Protein AF-A0A7Y2TRR8-F1 (afdb_monomer_lite)

Secondary structure (DSSP, 8-state):
---HHHHHHHHHHHHHHHHHHHHTSTTS-HHHHHHHHHHHHHHHHHHTHHHHTSTTTHHHHHHIIIIIS-TTSHHHHHHHHHHHHHHHHHHS-HHHHHHHHHHHHHHHHHHHHHHHHHHHHHHHT--S--HHHHHHHHHHH-

Structure (mmCIF, N/CA/C/O backbone):
data_AF-A0A7Y2TRR8-F1
#
_entry.id   AF-A0A7Y2TRR8-F1
#
loop_
_atom_site.group_PDB
_atom_site.id
_atom_site.type_symbol
_atom_site.label_atom_id
_atom_site.label_alt_id
_atom_site.label_comp_id
_atom_site.label_asym_id
_atom_site.label_entity_id
_atom_site.label_seq_id
_atom_site.pdbx_PDB_ins_code
_atom_site.Cartn_x
_atom_site.Cartn_y
_atom_site.Cartn_z
_atom_site.occupancy
_atom_site.B_iso_or_equiv
_atom_site.auth_seq_id
_atom_site.auth_comp_id
_atom_site.auth_asym_id
_atom_site.auth_atom_id
_atom_site.pdbx_PDB_model_num
ATOM 1 N N . MET A 1 1 ? -14.913 18.366 23.269 1.00 56.66 1 MET A N 1
ATOM 2 C CA . MET A 1 1 ? -13.968 17.288 23.635 1.00 56.66 1 MET A CA 1
ATOM 3 C C . MET A 1 1 ? -13.025 17.109 22.467 1.00 56.66 1 MET A C 1
ATOM 5 O O . MET A 1 1 ? -13.516 16.933 21.361 1.00 56.66 1 MET A O 1
ATOM 9 N N . ASN A 1 2 ? -11.718 17.244 22.693 1.00 75.75 2 ASN A N 1
ATOM 10 C CA . ASN A 1 2 ? -10.718 17.009 21.655 1.00 75.75 2 ASN A CA 1
ATOM 11 C C . ASN A 1 2 ? -10.741 15.512 21.296 1.00 75.75 2 ASN A C 1
ATOM 13 O O . ASN A 1 2 ? -10.688 14.685 22.206 1.00 75.75 2 ASN A O 1
ATOM 17 N N . ARG A 1 3 ? -10.903 15.181 20.013 1.00 84.62 3 ARG A N 1
ATOM 18 C CA . ARG A 1 3 ? -11.008 13.806 19.494 1.00 84.62 3 ARG A CA 1
ATOM 19 C C . ARG A 1 3 ? -9.819 13.529 18.572 1.00 84.62 3 ARG A C 1
ATOM 21 O O . ARG A 1 3 ? -9.973 13.609 17.353 1.00 84.62 3 ARG A O 1
ATOM 28 N N . PRO A 1 4 ? -8.614 13.316 19.131 1.00 91.19 4 PRO A N 1
ATOM 29 C CA . PRO A 1 4 ? -7.398 13.159 18.336 1.00 91.19 4 PRO A CA 1
ATOM 30 C C . PRO A 1 4 ? -7.473 11.967 17.375 1.00 91.19 4 PRO A C 1
ATOM 32 O O . PRO A 1 4 ? -6.953 12.067 16.266 1.00 91.19 4 PRO A O 1
ATOM 35 N N . GLY A 1 5 ? -8.166 10.882 17.748 1.00 90.81 5 GLY A N 1
ATOM 36 C CA . GLY A 1 5 ? -8.355 9.732 16.862 1.00 90.81 5 GLY A CA 1
ATOM 37 C C . GLY A 1 5 ? -9.146 10.080 15.598 1.00 90.81 5 GLY A C 1
ATOM 38 O O . GLY A 1 5 ? -8.792 9.627 14.515 1.00 90.81 5 GLY A O 1
ATOM 39 N N . ALA A 1 6 ? -10.175 10.928 15.711 1.00 90.19 6 ALA A N 1
ATOM 40 C CA . ALA A 1 6 ? -10.954 11.385 14.557 1.00 90.19 6 ALA A CA 1
ATOM 41 C C . ALA A 1 6 ? -10.107 12.211 13.575 1.00 90.19 6 ALA A C 1
ATOM 43 O O . ALA A 1 6 ? -10.073 11.890 12.392 1.00 90.19 6 ALA A O 1
ATOM 44 N N . GLY A 1 7 ? -9.378 13.219 14.069 1.00 91.38 7 GLY A N 1
ATOM 45 C CA . GLY A 1 7 ? -8.548 14.071 13.207 1.00 91.38 7 GLY A CA 1
ATOM 46 C C . GLY A 1 7 ? -7.398 13.309 12.541 1.00 91.38 7 GLY A C 1
ATOM 47 O O . GLY A 1 7 ? -7.086 13.539 11.376 1.00 91.38 7 GLY A O 1
ATOM 48 N N . ARG A 1 8 ? -6.792 12.346 13.251 1.00 93.06 8 ARG A N 1
ATOM 49 C CA . ARG A 1 8 ? -5.764 11.478 12.664 1.00 93.06 8 ARG A CA 1
ATOM 50 C C . ARG A 1 8 ? -6.340 10.565 11.583 1.00 93.06 8 ARG A C 1
ATOM 52 O O . ARG A 1 8 ? -5.712 10.403 10.542 1.00 93.06 8 ARG A O 1
ATOM 59 N N . LEU A 1 9 ? -7.521 9.989 11.815 1.00 88.88 9 LEU A N 1
ATOM 60 C CA . LEU A 1 9 ? -8.194 9.141 10.832 1.00 88.88 9 LEU A CA 1
ATOM 61 C C . LEU A 1 9 ? -8.532 9.915 9.552 1.00 88.88 9 LEU A C 1
A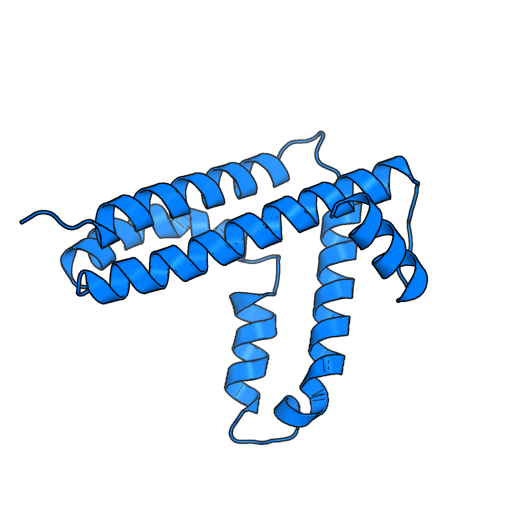TOM 63 O O . LEU A 1 9 ? -8.263 9.414 8.467 1.00 88.88 9 LEU A O 1
ATOM 67 N N . GLU A 1 10 ? -9.056 11.137 9.673 1.00 88.25 10 GLU A N 1
ATOM 68 C CA . GLU A 1 10 ? -9.315 12.015 8.522 1.00 88.25 10 GLU A CA 1
ATOM 69 C C . GLU A 1 10 ? -8.045 12.255 7.694 1.00 88.25 10 GLU A C 1
ATOM 71 O O . GLU A 1 10 ? -8.064 12.079 6.478 1.00 88.25 10 GLU A O 1
ATOM 76 N N . GLY A 1 11 ? -6.927 12.584 8.350 1.00 90.00 11 GLY A N 1
ATOM 77 C CA . GLY A 1 11 ? -5.650 12.792 7.663 1.00 90.00 11 GLY A CA 1
ATOM 78 C C . GLY A 1 11 ? -5.119 11.536 6.966 1.00 90.00 11 GLY A C 1
ATOM 79 O O . GLY A 1 11 ? -4.637 11.616 5.839 1.00 90.00 11 GLY A O 1
ATOM 80 N N . MET A 1 12 ? -5.228 10.366 7.602 1.00 88.12 12 MET A N 1
ATOM 81 C CA . MET A 1 12 ? -4.765 9.109 6.998 1.00 88.12 12 MET A CA 1
ATOM 82 C C . MET A 1 12 ? -5.622 8.683 5.809 1.00 88.12 12 MET A C 1
ATOM 84 O O . MET A 1 12 ? -5.089 8.148 4.841 1.00 88.12 12 MET A O 1
ATOM 88 N N . LEU A 1 13 ? -6.922 8.957 5.838 1.00 83.19 13 LEU A N 1
ATOM 89 C CA . LEU A 1 13 ? -7.789 8.695 4.693 1.00 83.19 13 LEU A CA 1
ATOM 90 C C . LEU A 1 13 ? -7.525 9.636 3.528 1.00 83.19 13 LEU A C 1
ATOM 92 O O . LEU A 1 13 ? -7.498 9.177 2.393 1.00 83.19 13 LEU A O 1
ATOM 96 N N . ALA A 1 14 ? -7.283 10.922 3.796 1.00 85.75 14 ALA A N 1
ATOM 97 C CA . ALA A 1 14 ? -6.885 11.859 2.749 1.00 85.75 14 ALA A CA 1
ATOM 98 C C . ALA A 1 14 ? -5.600 11.388 2.047 1.00 85.75 14 ALA A C 1
ATOM 100 O O . ALA A 1 14 ? -5.567 11.321 0.824 1.00 85.75 14 ALA A O 1
ATOM 101 N N . ARG A 1 15 ? -4.592 10.950 2.816 1.00 88.50 15 ARG A N 1
ATOM 102 C CA . ARG A 1 15 ? -3.355 10.375 2.263 1.00 88.50 15 ARG A CA 1
ATOM 103 C C . ARG A 1 15 ? -3.618 9.133 1.405 1.00 88.50 15 ARG A C 1
ATOM 105 O O . ARG A 1 15 ? -3.103 9.054 0.299 1.00 88.50 15 ARG A O 1
ATOM 112 N N . ASN A 1 16 ? -4.413 8.172 1.885 1.00 85.12 16 ASN A N 1
ATOM 113 C CA . ASN A 1 16 ? -4.740 6.974 1.093 1.00 85.12 16 ASN A CA 1
ATOM 114 C C . ASN A 1 16 ? -5.479 7.337 -0.205 1.00 85.12 16 ASN A C 1
ATOM 116 O O . ASN A 1 16 ? -5.148 6.810 -1.265 1.00 85.12 16 ASN A O 1
ATOM 120 N N . HIS A 1 17 ? -6.395 8.306 -0.144 1.00 82.81 17 HIS A N 1
ATOM 121 C CA . HIS A 1 17 ? -7.101 8.797 -1.321 1.00 82.81 17 HIS A CA 1
ATOM 122 C C . HIS A 1 17 ? -6.154 9.429 -2.351 1.00 82.81 17 HIS A C 1
ATOM 124 O O . HIS A 1 17 ? -6.245 9.107 -3.531 1.00 82.81 17 HIS A O 1
ATOM 130 N N . GLU A 1 18 ? -5.209 10.267 -1.918 1.00 87.25 18 GLU A N 1
ATOM 131 C CA . GLU A 1 18 ? -4.192 10.861 -2.800 1.00 87.25 18 GLU A CA 1
ATOM 132 C C . GLU A 1 18 ? -3.326 9.789 -3.487 1.00 87.25 18 GLU A C 1
ATOM 134 O O . GLU A 1 18 ? -3.024 9.895 -4.678 1.00 87.25 18 GLU A O 1
ATOM 139 N N . LEU A 1 19 ? -2.962 8.721 -2.768 1.00 87.94 19 LEU A N 1
ATOM 140 C CA . LEU A 1 19 ? -2.231 7.586 -3.343 1.00 87.94 19 LEU A CA 1
ATOM 141 C C . LEU A 1 1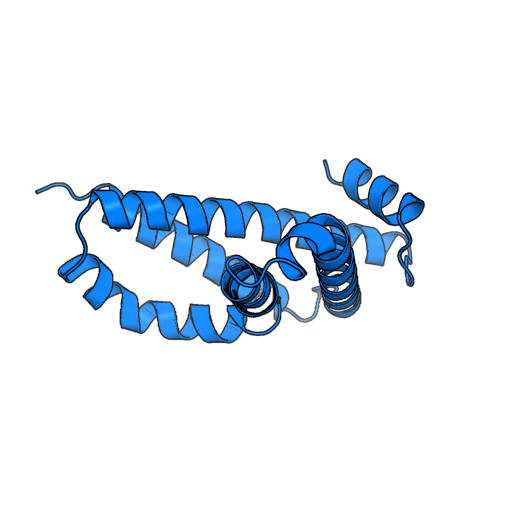9 ? -3.081 6.834 -4.373 1.00 87.94 19 LEU A C 1
ATOM 143 O O . LEU A 1 19 ? -2.601 6.524 -5.466 1.00 87.94 19 LEU A O 1
ATOM 147 N N . ALA A 1 20 ? -4.358 6.593 -4.066 1.00 83.56 20 ALA A N 1
ATOM 148 C CA . ALA A 1 20 ? -5.294 5.982 -5.002 1.00 83.56 20 ALA A CA 1
ATOM 149 C C . ALA A 1 20 ? -5.460 6.834 -6.273 1.00 83.56 20 ALA A C 1
ATOM 151 O O . ALA A 1 20 ? -5.453 6.291 -7.377 1.00 83.56 20 ALA A O 1
ATOM 152 N N . GLU A 1 21 ? -5.546 8.161 -6.148 1.00 86.06 21 GLU A N 1
ATOM 153 C CA . GLU A 1 21 ? -5.583 9.075 -7.293 1.00 86.06 21 GLU A CA 1
ATOM 154 C C . GLU A 1 21 ? -4.290 9.029 -8.114 1.00 86.06 21 GLU A C 1
ATOM 156 O O . GLU A 1 21 ? -4.357 9.038 -9.344 1.00 86.06 21 GLU A O 1
ATOM 161 N N . ARG A 1 22 ? -3.115 8.937 -7.473 1.00 89.81 22 ARG A N 1
ATOM 162 C CA . ARG A 1 22 ? -1.822 8.825 -8.171 1.00 89.81 22 ARG A CA 1
ATOM 163 C C . ARG A 1 22 ? -1.749 7.571 -9.041 1.00 89.81 22 ARG A C 1
ATOM 165 O O . ARG A 1 22 ? -1.257 7.661 -10.162 1.00 89.81 22 ARG A O 1
ATOM 172 N N . ILE A 1 23 ? -2.274 6.443 -8.567 1.00 87.75 23 ILE A N 1
ATOM 173 C CA . ILE A 1 23 ? -2.313 5.175 -9.320 1.00 87.75 23 ILE A CA 1
ATOM 174 C C . ILE A 1 23 ? -3.164 5.293 -10.595 1.00 87.75 23 ILE A C 1
ATOM 176 O O . ILE A 1 23 ? -2.907 4.609 -11.583 1.00 87.75 23 ILE A O 1
ATOM 180 N N . LEU A 1 24 ? -4.167 6.178 -10.601 1.00 85.44 24 LEU A N 1
ATOM 181 C CA . LEU A 1 24 ? -5.036 6.416 -11.759 1.00 85.44 24 LEU A CA 1
ATOM 182 C C . LEU A 1 24 ? -4.420 7.364 -12.804 1.00 85.44 24 LEU A C 1
ATOM 184 O O . LEU A 1 24 ? -5.014 7.571 -13.865 1.00 85.44 24 LEU A O 1
ATOM 188 N N . GLN A 1 25 ? -3.263 7.970 -12.524 1.00 90.81 25 GLN A N 1
ATOM 189 C CA . GLN A 1 25 ? -2.602 8.882 -13.458 1.00 90.81 25 GLN A CA 1
ATOM 190 C C . GLN A 1 25 ? -1.951 8.107 -14.609 1.00 90.81 25 GLN A C 1
ATOM 192 O O . GLN A 1 25 ? -1.414 7.019 -14.434 1.00 90.81 25 GLN A O 1
ATOM 197 N N . THR A 1 26 ? -1.981 8.672 -15.816 1.00 90.31 26 THR A N 1
ATOM 198 C CA . THR A 1 26 ? -1.536 7.978 -17.040 1.00 90.31 26 THR A CA 1
ATOM 199 C C . THR A 1 26 ? -0.040 7.670 -17.088 1.00 90.31 26 THR A C 1
ATOM 201 O O . THR A 1 26 ? 0.375 6.825 -17.872 1.00 90.31 26 THR A O 1
ATOM 204 N N . ASP A 1 27 ? 0.775 8.394 -16.320 1.00 93.75 27 ASP A N 1
ATOM 205 C CA . ASP A 1 27 ? 2.222 8.190 -16.207 1.00 93.75 27 ASP A CA 1
ATOM 206 C C . ASP A 1 27 ? 2.599 7.165 -15.125 1.00 93.75 27 ASP A C 1
ATOM 208 O O . ASP A 1 27 ? 3.781 6.869 -14.954 1.00 93.75 27 ASP A O 1
ATOM 212 N N . PHE A 1 28 ? 1.621 6.636 -14.386 1.00 94.81 28 PHE A N 1
ATOM 213 C CA . PHE A 1 28 ? 1.856 5.622 -13.369 1.00 94.81 28 PHE A CA 1
ATOM 214 C C . PHE A 1 28 ? 2.128 4.245 -14.015 1.00 94.81 28 PHE A C 1
ATOM 216 O O . PHE A 1 28 ? 1.405 3.860 -14.940 1.00 94.81 28 PHE A O 1
ATOM 223 N N . PRO A 1 29 ? 3.133 3.478 -13.541 1.00 95.06 29 PRO A N 1
ATOM 224 C CA . PRO A 1 29 ? 3.454 2.134 -14.037 1.00 95.06 29 PRO A CA 1
ATOM 225 C C . PRO A 1 29 ? 2.420 1.099 -13.559 1.00 95.06 29 PRO A C 1
ATOM 227 O O . PRO A 1 29 ? 2.692 0.241 -12.720 1.00 95.06 29 PRO A O 1
ATOM 230 N N . LEU A 1 30 ? 1.185 1.218 -14.057 1.00 92.06 30 LEU A N 1
ATOM 231 C CA . LEU A 1 30 ? 0.049 0.425 -13.587 1.00 92.06 30 LEU A CA 1
ATOM 232 C C . LEU A 1 30 ? 0.240 -1.075 -13.841 1.00 92.06 30 LEU A C 1
ATOM 234 O O . LEU A 1 30 ? -0.135 -1.882 -12.998 1.00 92.06 30 LEU A O 1
ATOM 238 N N . SER A 1 31 ? 0.850 -1.449 -14.969 1.00 92.44 31 SER A N 1
ATOM 239 C CA . SER A 1 31 ? 1.075 -2.856 -15.319 1.00 92.44 31 SER A CA 1
ATOM 240 C C . SER A 1 31 ? 2.041 -3.531 -14.344 1.00 92.44 31 SER A C 1
ATOM 242 O O . SER A 1 31 ? 1.782 -4.635 -13.870 1.00 92.44 31 SER A O 1
ATOM 244 N N . GLU A 1 32 ? 3.155 -2.874 -14.032 1.00 94.62 32 GLU A N 1
ATOM 245 C CA . GLU A 1 32 ? 4.162 -3.361 -13.092 1.00 94.62 32 GLU A CA 1
ATOM 246 C C . GLU A 1 32 ? 3.608 -3.393 -11.670 1.00 94.62 32 GLU A C 1
ATOM 248 O O . GLU A 1 32 ? 3.856 -4.345 -10.933 1.00 94.62 32 GLU A O 1
ATOM 253 N N . PHE A 1 33 ? 2.806 -2.392 -11.308 1.00 93.00 33 PHE A N 1
ATOM 254 C CA . PHE A 1 33 ? 2.124 -2.339 -10.022 1.00 93.00 33 PHE A CA 1
ATOM 255 C C . PHE A 1 33 ? 1.122 -3.490 -9.848 1.00 93.00 33 PHE A C 1
ATOM 257 O O . PHE A 1 33 ? 1.175 -4.203 -8.848 1.00 93.00 33 PHE A O 1
ATOM 264 N N . GLU A 1 34 ? 0.250 -3.739 -10.830 1.00 89.94 34 GLU A N 1
ATOM 265 C CA . GLU A 1 34 ? -0.700 -4.861 -10.790 1.00 89.94 34 GLU A CA 1
ATOM 266 C C . GLU A 1 34 ? 0.026 -6.216 -10.774 1.00 89.94 34 GLU A C 1
ATOM 268 O O . GLU A 1 34 ? -0.356 -7.112 -10.015 1.00 89.94 34 GLU A O 1
ATOM 273 N N . HIS A 1 35 ? 1.114 -6.362 -11.544 1.00 92.25 35 HIS A N 1
ATOM 274 C CA . HIS A 1 35 ? 1.965 -7.555 -11.490 1.00 92.25 35 HIS A CA 1
ATOM 275 C C . HIS A 1 35 ? 2.524 -7.757 -10.078 1.00 92.25 35 HIS A C 1
ATOM 277 O O . HIS A 1 35 ? 2.369 -8.838 -9.499 1.00 92.25 35 HIS A O 1
ATOM 283 N N . LEU A 1 36 ? 3.156 -6.726 -9.510 1.00 93.12 36 LEU A N 1
ATOM 284 C CA . LEU A 1 36 ? 3.741 -6.765 -8.173 1.00 93.12 36 LEU A CA 1
ATOM 285 C C . LEU A 1 36 ? 2.706 -7.190 -7.128 1.00 93.12 36 LEU A C 1
ATOM 287 O O . LEU A 1 36 ? 2.981 -8.100 -6.344 1.00 93.12 36 LEU A O 1
ATOM 291 N N . GLN A 1 37 ? 1.505 -6.608 -7.166 1.00 89.19 37 GLN A N 1
ATOM 292 C CA . GLN A 1 37 ? 0.427 -6.943 -6.236 1.00 89.19 37 GLN A CA 1
ATOM 293 C C . GLN A 1 37 ? -0.007 -8.408 -6.344 1.00 89.19 37 GLN A C 1
ATOM 295 O O . GLN A 1 37 ? -0.101 -9.096 -5.324 1.00 89.19 37 GLN A O 1
ATOM 300 N N . ILE A 1 38 ? -0.224 -8.919 -7.562 1.00 89.50 38 ILE A N 1
ATOM 301 C CA . ILE A 1 38 ? -0.573 -10.332 -7.787 1.00 89.50 38 ILE A CA 1
ATOM 302 C C . ILE A 1 38 ? 0.521 -11.242 -7.220 1.00 89.50 38 ILE A C 1
ATOM 304 O O . ILE A 1 38 ? 0.240 -12.217 -6.513 1.00 89.50 38 ILE A O 1
ATOM 308 N N . TRP A 1 39 ? 1.782 -10.916 -7.499 1.00 92.62 39 TRP A N 1
ATOM 309 C CA . TRP A 1 39 ? 2.912 -11.712 -7.045 1.00 92.62 39 TRP A CA 1
ATOM 310 C C . TRP A 1 39 ? 3.051 -11.695 -5.517 1.00 92.62 39 TRP A C 1
ATOM 312 O O . TRP A 1 39 ? 3.221 -12.749 -4.893 1.00 92.62 39 TRP A O 1
ATOM 322 N N . GLN A 1 40 ? 2.940 -10.522 -4.888 1.00 90.44 40 GLN A N 1
ATOM 323 C CA . GLN A 1 40 ? 3.022 -10.388 -3.436 1.00 90.44 40 GLN A CA 1
ATOM 324 C C . GLN A 1 40 ? 1.860 -11.101 -2.741 1.00 90.44 40 GLN A C 1
ATOM 326 O O . GLN A 1 40 ? 2.097 -11.808 -1.758 1.00 90.44 40 GLN A O 1
ATOM 331 N N . GLN A 1 41 ? 0.635 -10.985 -3.264 1.00 87.88 41 GLN A N 1
ATOM 332 C CA . GLN A 1 41 ? -0.537 -11.680 -2.730 1.00 87.88 41 GLN A CA 1
ATOM 333 C C . GLN A 1 41 ? -0.326 -13.198 -2.777 1.00 87.88 41 GLN A C 1
ATOM 335 O O . GLN A 1 41 ? -0.502 -13.879 -1.764 1.00 87.88 41 GLN A O 1
ATOM 340 N N . ALA A 1 42 ? 0.141 -13.727 -3.913 1.00 89.94 42 ALA A N 1
ATOM 341 C CA . ALA A 1 42 ? 0.467 -15.143 -4.051 1.00 89.94 42 ALA A CA 1
ATOM 342 C C . ALA A 1 42 ? 1.586 -15.574 -3.088 1.00 89.94 42 ALA A C 1
ATOM 344 O O . ALA A 1 42 ? 1.494 -16.631 -2.459 1.00 89.94 42 ALA A O 1
ATOM 345 N N . ARG A 1 43 ? 2.639 -14.763 -2.922 1.00 91.25 43 ARG A N 1
ATOM 346 C CA . ARG A 1 43 ? 3.719 -15.041 -1.963 1.00 91.25 43 ARG A CA 1
ATOM 347 C C . ARG A 1 43 ? 3.193 -15.115 -0.530 1.00 91.25 43 ARG A C 1
ATOM 349 O O . ARG A 1 43 ? 3.530 -16.068 0.168 1.00 91.25 43 ARG A O 1
ATOM 356 N N . ILE A 1 44 ? 2.388 -14.144 -0.100 1.00 88.50 44 ILE A N 1
ATOM 357 C CA . ILE A 1 44 ? 1.808 -14.103 1.249 1.00 88.50 44 ILE A CA 1
ATOM 358 C C . ILE A 1 44 ? 0.888 -15.302 1.467 1.00 88.50 44 ILE A C 1
ATOM 360 O O . ILE A 1 44 ? 1.006 -15.972 2.491 1.00 88.50 44 ILE A O 1
ATOM 364 N N . ALA A 1 45 ? 0.035 -15.629 0.494 1.00 88.94 45 ALA A N 1
ATOM 365 C CA . ALA A 1 45 ? -0.836 -16.796 0.573 1.00 88.94 45 ALA A CA 1
ATOM 366 C C . ALA A 1 45 ? -0.039 -18.090 0.807 1.00 88.94 45 ALA A C 1
ATOM 368 O O . ALA A 1 45 ? -0.407 -18.890 1.662 1.00 88.94 45 ALA A O 1
ATOM 369 N N . ARG A 1 46 ? 1.104 -18.265 0.124 1.00 91.56 46 ARG A N 1
ATOM 370 C CA . ARG A 1 46 ? 2.013 -19.397 0.381 1.00 91.56 46 ARG A CA 1
ATOM 371 C C . ARG A 1 46 ? 2.660 -19.334 1.765 1.00 91.56 46 ARG A C 1
ATOM 373 O O . ARG A 1 46 ? 2.822 -20.371 2.397 1.00 91.56 46 ARG A O 1
ATOM 380 N N . SER A 1 47 ? 3.066 -18.149 2.224 1.00 90.06 47 SER A N 1
ATOM 381 C CA . SER A 1 47 ? 3.700 -17.969 3.539 1.00 90.06 47 SER A CA 1
ATOM 382 C C . SER A 1 47 ? 2.786 -18.334 4.709 1.00 90.06 47 SER A C 1
ATOM 384 O O . SER A 1 47 ? 3.301 -18.747 5.742 1.00 90.06 47 SER A O 1
ATOM 386 N N . PHE A 1 48 ? 1.469 -18.194 4.543 1.00 88.88 48 PHE A N 1
ATOM 387 C CA . PHE A 1 48 ? 0.461 -18.473 5.572 1.00 88.88 48 PHE A CA 1
ATOM 388 C C . PHE A 1 48 ? -0.448 -19.664 5.224 1.00 88.88 48 PHE A C 1
ATOM 390 O O . PHE A 1 48 ? -1.566 -19.769 5.739 1.00 88.88 48 PHE A O 1
ATOM 397 N N . ASP A 1 49 ? 0.001 -20.570 4.347 1.00 92.50 49 ASP A N 1
ATOM 398 C CA . ASP A 1 49 ? -0.783 -21.753 3.964 1.00 92.50 49 ASP A CA 1
ATOM 399 C C . ASP A 1 49 ? -1.118 -22.628 5.187 1.00 92.50 49 ASP A C 1
ATOM 401 O O . ASP A 1 49 ? -2.226 -23.143 5.310 1.00 92.50 49 ASP A O 1
ATOM 405 N N . ASP A 1 50 ? -0.222 -22.704 6.170 1.00 94.25 50 ASP A N 1
ATOM 406 C CA . ASP A 1 50 ? -0.441 -23.416 7.432 1.00 94.25 50 ASP A CA 1
ATOM 407 C C . ASP A 1 50 ? -1.641 -22.881 8.238 1.00 94.25 50 ASP A C 1
ATOM 409 O O . ASP A 1 50 ? -2.393 -23.658 8.837 1.00 94.25 50 ASP A O 1
ATOM 413 N N . MET A 1 51 ? -1.859 -21.564 8.235 1.00 91.81 51 MET A N 1
ATOM 414 C CA . MET A 1 51 ? -3.042 -20.928 8.820 1.00 91.81 51 MET A CA 1
ATOM 415 C C . MET A 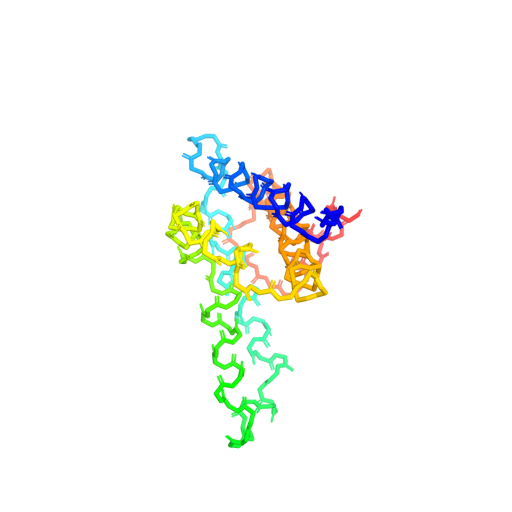1 51 ? -4.282 -21.157 7.952 1.00 91.81 51 MET A C 1
ATOM 417 O O . MET A 1 51 ? -5.373 -21.382 8.477 1.00 91.81 51 MET A O 1
ATOM 421 N N . MET A 1 52 ? -4.121 -21.163 6.628 1.00 89.94 52 MET A N 1
ATOM 422 C CA . MET A 1 52 ? -5.196 -21.429 5.669 1.00 89.94 52 MET A CA 1
ATOM 423 C C . MET A 1 52 ? -5.779 -22.848 5.817 1.00 89.94 52 MET A C 1
ATOM 425 O O . MET A 1 52 ? -6.988 -23.051 5.656 1.00 89.94 52 MET A O 1
ATOM 429 N N . GLN A 1 53 ? -4.947 -23.831 6.180 1.00 92.81 53 GLN A N 1
ATOM 430 C CA . GLN A 1 53 ? -5.379 -25.209 6.448 1.00 92.81 53 GLN A CA 1
ATOM 431 C C . GLN A 1 53 ? -6.137 -25.368 7.777 1.00 92.81 53 GLN A C 1
ATOM 433 O O . GLN A 1 53 ? -6.814 -26.377 7.986 1.00 92.81 53 GLN A O 1
ATOM 438 N N . GLN A 1 54 ? -6.063 -24.389 8.683 1.00 95.81 54 GLN A N 1
ATOM 439 C CA . GLN A 1 54 ? -6.756 -24.439 9.968 1.00 95.81 54 GLN A CA 1
ATOM 440 C C . GLN A 1 54 ? -8.171 -23.847 9.844 1.00 95.81 54 GLN A C 1
ATOM 442 O O . GLN A 1 54 ? -8.314 -22.645 9.602 1.00 95.81 54 GLN A O 1
ATOM 447 N N . PRO A 1 55 ? -9.247 -24.630 10.080 1.00 91.88 55 PRO A N 1
ATOM 448 C CA . PRO A 1 55 ? -10.622 -24.165 9.865 1.00 91.88 55 PRO A CA 1
ATOM 449 C C . PRO A 1 55 ? -10.994 -22.896 10.644 1.00 91.88 55 PRO A C 1
ATOM 451 O O . PRO A 1 55 ? -11.797 -22.101 10.166 1.00 91.88 55 PRO A O 1
ATOM 454 N N . GLY A 1 56 ? -10.399 -22.694 11.826 1.00 94.31 56 GLY A N 1
ATOM 455 C CA . GLY A 1 56 ? -10.633 -21.508 12.656 1.00 94.31 56 GLY A CA 1
ATOM 456 C C . GLY A 1 56 ? -9.994 -20.221 12.124 1.00 94.31 56 GLY A C 1
ATOM 457 O O . GLY A 1 56 ? -10.482 -19.140 12.438 1.00 94.31 56 GLY A O 1
ATOM 458 N N . TYR A 1 57 ? -8.942 -20.324 11.307 1.00 90.88 57 TYR A N 1
ATOM 459 C CA . TYR A 1 57 ? -8.207 -19.177 10.760 1.00 90.88 57 TYR A CA 1
ATOM 460 C C . TYR A 1 57 ? -8.529 -18.908 9.292 1.00 90.88 57 TYR A C 1
ATOM 462 O O . TYR A 1 57 ? -8.422 -17.769 8.843 1.00 90.88 57 TYR A O 1
ATOM 470 N N . ARG A 1 58 ? -9.000 -19.925 8.563 1.00 89.62 58 ARG A N 1
ATOM 471 C CA . ARG A 1 58 ? -9.381 -19.843 7.149 1.00 89.62 58 ARG A CA 1
ATOM 472 C C . ARG A 1 58 ? -10.191 -18.587 6.780 1.00 89.62 58 ARG A C 1
ATOM 474 O O . ARG A 1 58 ? -9.768 -17.893 5.859 1.00 89.62 58 ARG A O 1
ATOM 481 N N . PRO A 1 59 ? -11.293 -18.232 7.469 1.00 88.88 59 PRO A N 1
ATOM 482 C CA . PRO A 1 59 ? -12.055 -17.030 7.122 1.00 88.88 59 PRO A CA 1
ATOM 483 C C . PRO A 1 59 ? -11.249 -15.736 7.274 1.00 88.88 59 PRO A C 1
ATOM 485 O O . PRO A 1 59 ? -11.399 -14.825 6.470 1.00 88.88 59 PRO A O 1
ATOM 488 N N . ALA A 1 60 ? -10.380 -15.662 8.287 1.00 86.12 60 ALA A N 1
ATOM 489 C CA . ALA A 1 60 ? -9.564 -14.483 8.550 1.00 86.12 60 ALA A CA 1
ATOM 490 C C . ALA A 1 60 ? -8.451 -14.319 7.506 1.00 86.12 60 ALA A C 1
ATOM 492 O O . ALA A 1 60 ? -8.194 -13.203 7.069 1.00 86.12 60 ALA A O 1
ATOM 493 N N . VAL A 1 61 ? -7.826 -15.422 7.079 1.00 86.06 61 VAL A N 1
ATOM 494 C CA . VAL A 1 61 ? -6.794 -15.411 6.029 1.00 86.06 61 VAL A CA 1
ATOM 495 C C . VAL A 1 61 ? -7.392 -15.026 4.676 1.00 86.06 61 VAL A C 1
ATOM 497 O O . VAL A 1 61 ? -6.828 -14.178 3.993 1.00 86.06 61 VAL A O 1
ATOM 500 N N . VAL A 1 62 ? -8.551 -15.589 4.311 1.00 85.12 62 VAL A N 1
ATOM 501 C CA . VAL A 1 62 ? -9.265 -15.231 3.069 1.00 85.12 62 VAL A CA 1
ATOM 502 C C . VAL A 1 62 ? -9.657 -13.759 3.083 1.00 85.12 62 VAL A C 1
ATOM 504 O O . VAL A 1 62 ? -9.306 -13.033 2.162 1.00 85.12 62 VAL A O 1
ATOM 507 N N . PHE A 1 63 ? -10.284 -13.293 4.168 1.00 81.56 63 PHE A N 1
ATOM 508 C CA . PHE A 1 63 ? -10.623 -11.881 4.330 1.00 81.56 63 PHE A CA 1
ATOM 509 C C . PHE A 1 63 ? -9.384 -10.984 4.232 1.00 81.56 63 PHE A C 1
ATOM 511 O O . PHE A 1 63 ? -9.406 -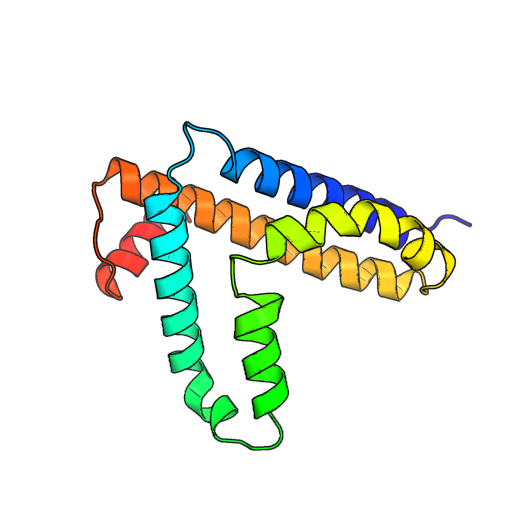9.966 3.555 1.00 81.56 63 PHE A O 1
ATOM 518 N N . PHE A 1 64 ? -8.270 -11.365 4.858 1.00 79.38 64 PHE A N 1
ATOM 519 C CA . PHE A 1 64 ? -7.039 -10.595 4.742 1.00 79.38 64 PHE A CA 1
ATOM 520 C C . PHE A 1 64 ? -6.531 -10.537 3.295 1.00 79.38 64 PHE A C 1
ATOM 522 O O . PHE A 1 64 ? -6.231 -9.454 2.811 1.00 79.38 64 PHE A O 1
ATOM 529 N N . LEU A 1 65 ? -6.451 -11.668 2.592 1.00 78.56 65 LEU A N 1
ATOM 530 C CA . LEU A 1 65 ? -5.898 -11.724 1.237 1.00 78.56 65 LEU A CA 1
ATOM 531 C C . LEU A 1 65 ? -6.785 -11.050 0.191 1.00 78.56 65 LEU A C 1
ATOM 533 O O . LEU A 1 65 ? -6.252 -10.394 -0.698 1.00 78.56 65 LEU A O 1
ATOM 537 N N . GLU A 1 66 ? -8.100 -11.223 0.277 1.00 75.25 66 GLU A N 1
ATOM 538 C CA . GLU A 1 66 ? -9.056 -10.712 -0.712 1.00 75.25 66 GLU A CA 1
ATOM 539 C C . GLU A 1 66 ? -9.464 -9.275 -0.390 1.00 75.25 66 GLU A C 1
ATOM 541 O O . GLU A 1 66 ? -9.418 -8.408 -1.257 1.00 75.25 66 GLU A O 1
ATOM 546 N N . GLU A 1 67 ? -9.772 -8.995 0.877 1.00 68.56 67 GLU A N 1
ATOM 547 C CA . GLU A 1 67 ? -10.360 -7.723 1.288 1.00 68.56 67 GLU A CA 1
ATOM 548 C C . GLU A 1 67 ? -9.327 -6.764 1.888 1.00 68.56 67 GLU A C 1
ATOM 550 O O . GLU A 1 67 ? -9.513 -5.566 1.793 1.00 68.56 67 GLU A O 1
ATOM 555 N N . ILE A 1 68 ? -8.226 -7.188 2.514 1.00 6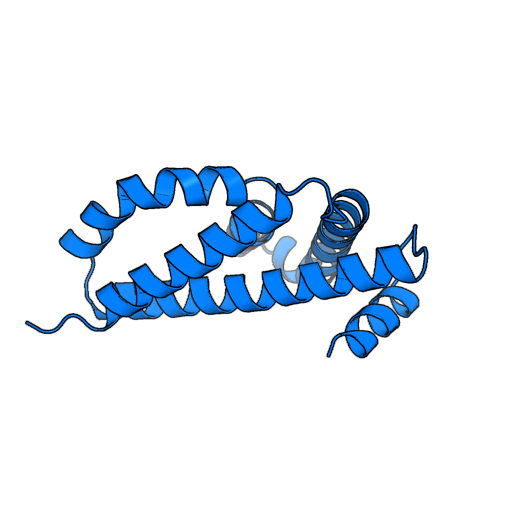9.50 68 ILE A N 1
ATOM 556 C CA . ILE A 1 68 ? -7.243 -6.236 3.102 1.00 69.50 68 ILE A CA 1
ATOM 557 C C . ILE A 1 68 ? -5.978 -6.105 2.252 1.00 69.50 68 ILE A C 1
ATOM 559 O O . ILE A 1 68 ? -5.324 -5.073 2.273 1.00 69.50 68 ILE A O 1
ATOM 563 N N . TYR A 1 69 ? -5.600 -7.130 1.507 1.00 67.38 69 TYR A N 1
ATOM 564 C CA . TYR A 1 69 ? -4.378 -7.119 0.708 1.00 67.38 69 TYR A CA 1
ATOM 565 C C . TYR A 1 69 ? -4.670 -7.137 -0.799 1.00 67.38 69 TYR A C 1
ATOM 567 O O . TYR A 1 69 ? -3.833 -6.722 -1.593 1.00 67.38 69 TYR A O 1
ATOM 575 N N . GLY A 1 70 ? -5.866 -7.576 -1.205 1.00 59.56 70 GLY A N 1
ATOM 576 C CA . GLY A 1 70 ? -6.299 -7.661 -2.599 1.00 59.56 70 GLY A CA 1
ATOM 577 C C . GLY A 1 70 ? -6.459 -6.280 -3.228 1.00 59.56 70 GLY A C 1
ATOM 578 O O . GLY A 1 70 ? -7.465 -5.598 -3.043 1.00 59.56 70 GLY A O 1
ATOM 579 N N . GLY A 1 71 ? -5.441 -5.872 -3.982 1.00 56.03 71 GLY A N 1
ATOM 580 C CA . GLY A 1 71 ? -5.205 -4.511 -4.465 1.00 56.03 71 GLY A CA 1
ATOM 581 C C . GLY A 1 71 ? -6.211 -3.893 -5.442 1.00 56.03 71 GLY A C 1
ATOM 582 O O . GLY A 1 71 ? -6.003 -2.764 -5.876 1.00 56.03 71 GLY A O 1
ATOM 583 N N . LEU A 1 72 ? -7.316 -4.559 -5.783 1.00 49.31 72 LEU A N 1
ATOM 584 C CA . LEU A 1 72 ? -8.231 -4.065 -6.821 1.00 49.31 72 LEU A CA 1
ATOM 585 C C . LEU A 1 72 ? -9.437 -3.286 -6.269 1.00 49.31 72 LEU A C 1
ATOM 587 O O . LEU A 1 72 ? -9.822 -2.295 -6.897 1.00 49.31 72 LEU A O 1
ATOM 591 N N . ASP A 1 73 ? -9.926 -3.624 -5.069 1.00 54.78 73 ASP A N 1
ATOM 592 C CA . ASP A 1 73 ? -11.129 -3.021 -4.457 1.00 54.78 73 ASP A CA 1
ATOM 593 C C . ASP A 1 73 ? -10.836 -1.906 -3.440 1.00 54.78 73 ASP A C 1
ATOM 595 O O . ASP A 1 73 ? -11.748 -1.344 -2.830 1.00 54.78 73 ASP A O 1
ATOM 599 N N . PHE A 1 74 ? -9.568 -1.543 -3.230 1.00 56.19 74 PHE A N 1
ATOM 600 C CA . PHE A 1 74 ? -9.236 -0.363 -2.422 1.00 56.19 74 PHE A CA 1
ATOM 601 C C . PHE A 1 74 ? -9.712 0.938 -3.064 1.00 56.19 74 PHE A C 1
ATOM 603 O O . PHE A 1 74 ? -10.206 1.826 -2.374 1.00 56.19 74 PHE A O 1
ATOM 610 N N . ARG A 1 75 ? -9.635 1.016 -4.396 1.00 59.59 75 ARG A N 1
ATOM 611 C CA . ARG A 1 75 ? -10.033 2.192 -5.180 1.00 59.59 75 ARG A CA 1
ATOM 612 C C . ARG A 1 75 ? -11.524 2.507 -5.025 1.00 59.59 75 ARG A C 1
ATOM 614 O O . ARG A 1 75 ? -11.885 3.673 -4.897 1.00 59.59 75 ARG A O 1
ATOM 621 N N . GLU A 1 76 ? -12.376 1.480 -4.995 1.00 56.72 76 GLU A N 1
ATOM 622 C CA . GLU A 1 76 ? -13.818 1.643 -4.761 1.00 56.72 76 GLU A CA 1
ATOM 623 C C . GLU A 1 76 ? -14.132 1.910 -3.282 1.00 56.72 76 GLU A C 1
ATOM 625 O O . GLU A 1 76 ? -14.933 2.794 -2.967 1.00 56.72 76 GLU A O 1
ATOM 630 N N . ARG A 1 77 ? -13.453 1.220 -2.354 1.00 60.53 77 ARG A N 1
ATOM 631 C CA . ARG A 1 77 ? -13.666 1.424 -0.912 1.00 60.53 77 ARG A CA 1
ATOM 632 C C . ARG A 1 77 ? -13.294 2.821 -0.435 1.00 60.53 77 ARG A C 1
ATOM 634 O O . ARG A 1 77 ? -14.036 3.386 0.368 1.00 60.53 77 ARG A O 1
ATOM 641 N N . ASP A 1 78 ? -12.209 3.401 -0.939 1.00 61.59 78 ASP A N 1
ATOM 642 C CA . ASP A 1 78 ? -11.801 4.758 -0.560 1.00 61.59 78 ASP A CA 1
ATOM 643 C C . ASP A 1 78 ? -12.776 5.824 -1.074 1.00 61.59 78 ASP A C 1
ATOM 645 O O . ASP A 1 78 ? -13.076 6.783 -0.357 1.00 61.59 78 ASP A O 1
ATOM 649 N N . GLN A 1 79 ? -13.349 5.643 -2.270 1.00 61.19 79 GLN A N 1
ATOM 650 C CA . GLN A 1 79 ? -14.366 6.561 -2.796 1.00 61.19 79 GLN A CA 1
ATOM 651 C C . GLN A 1 79 ? -15.610 6.611 -1.896 1.00 61.19 79 GLN A C 1
ATOM 653 O O . GLN A 1 79 ? -16.150 7.692 -1.627 1.00 61.19 79 GLN A O 1
ATOM 658 N N . ASP A 1 80 ? -16.037 5.462 -1.369 1.00 65.44 80 ASP A N 1
ATOM 659 C CA . ASP A 1 80 ? -17.172 5.379 -0.449 1.00 65.44 80 ASP A CA 1
ATOM 660 C C . ASP A 1 80 ? -16.820 5.735 1.003 1.00 65.44 80 ASP A C 1
ATOM 662 O O . ASP A 1 80 ? -17.705 6.122 1.777 1.00 65.44 80 ASP A O 1
ATOM 666 N N . MET A 1 81 ? -15.537 5.721 1.370 1.00 68.06 81 MET A N 1
ATOM 667 C CA . MET A 1 81 ? -15.080 6.049 2.721 1.00 68.06 81 MET A CA 1
ATOM 668 C C . MET A 1 81 ? -15.448 7.479 3.127 1.00 68.06 81 MET A C 1
ATOM 670 O O . MET A 1 81 ? -15.890 7.711 4.253 1.00 68.06 81 MET A O 1
ATOM 674 N N . SER A 1 82 ? -15.378 8.433 2.191 1.00 66.94 82 SER A N 1
ATOM 675 C CA . SER A 1 82 ? -15.785 9.831 2.413 1.00 66.94 82 SER A CA 1
ATOM 676 C C . SER A 1 82 ? -17.236 9.969 2.908 1.00 66.94 82 SER A C 1
ATOM 678 O O . SER A 1 82 ? -17.548 10.853 3.710 1.00 66.94 82 SER A O 1
ATOM 680 N N . LYS A 1 83 ? -18.125 9.056 2.488 1.00 75.25 83 LYS A N 1
ATOM 681 C CA . LYS A 1 83 ? -19.547 9.030 2.868 1.00 75.25 83 LYS A CA 1
ATOM 682 C C . LYS A 1 83 ? -19.766 8.361 4.223 1.00 75.25 83 LYS A C 1
ATOM 684 O O . LYS A 1 83 ? -20.652 8.765 4.975 1.00 75.25 83 LYS A O 1
ATOM 689 N N . VAL A 1 84 ? -18.973 7.337 4.537 1.00 77.12 84 VAL A N 1
ATOM 690 C CA . VAL A 1 84 ? -19.092 6.552 5.778 1.00 77.12 84 VAL A CA 1
ATOM 691 C C . VAL A 1 84 ? -18.381 7.241 6.952 1.00 77.12 84 VAL A C 1
ATOM 693 O O . VAL A 1 84 ? -18.791 7.101 8.108 1.00 77.12 84 VAL A O 1
ATOM 696 N N . MET A 1 85 ? -17.376 8.068 6.668 1.00 77.12 85 MET A N 1
ATOM 697 C CA . MET A 1 85 ? -16.550 8.746 7.665 1.00 77.12 85 MET A CA 1
ATOM 698 C C . MET A 1 85 ? -17.310 9.566 8.715 1.00 77.12 85 MET A C 1
ATOM 700 O O . MET A 1 85 ? -17.068 9.366 9.912 1.00 77.12 85 MET A O 1
ATOM 704 N N . PRO A 1 86 ? -18.272 10.434 8.343 1.00 83.44 86 PRO A N 1
ATOM 705 C CA . PRO A 1 86 ? -19.058 11.179 9.323 1.00 83.44 86 PRO A CA 1
ATOM 706 C C . PRO A 1 86 ? -19.800 10.262 10.303 1.00 83.44 86 PRO A C 1
ATOM 708 O O . PRO A 1 86 ? -19.910 10.575 11.490 1.00 83.44 86 PRO A O 1
ATOM 711 N N . VAL A 1 87 ? -20.273 9.105 9.827 1.00 86.38 87 VAL A N 1
ATOM 712 C CA . VAL A 1 87 ? -20.954 8.095 10.649 1.00 86.38 87 VAL A CA 1
ATOM 713 C C . VAL A 1 87 ? -19.952 7.436 11.598 1.00 86.38 87 VAL A C 1
ATOM 715 O O . VAL A 1 87 ? -20.194 7.382 12.804 1.00 86.38 87 VAL A O 1
ATOM 718 N N . MET A 1 88 ? -18.794 7.006 11.097 1.00 82.31 88 MET A N 1
ATOM 719 C CA . MET A 1 88 ? -17.746 6.395 11.920 1.00 82.31 88 MET A CA 1
ATOM 720 C C . MET A 1 88 ? -17.269 7.328 13.031 1.00 82.31 88 MET A C 1
ATOM 722 O O . MET A 1 88 ? -17.272 6.940 14.199 1.00 82.31 88 MET A O 1
ATOM 726 N N . ILE A 1 89 ? -16.948 8.583 12.703 1.00 87.25 89 ILE A N 1
ATOM 727 C CA . ILE A 1 89 ? -16.549 9.587 13.695 1.00 87.25 89 ILE A CA 1
ATOM 728 C C . ILE A 1 89 ? -17.672 9.807 14.709 1.00 87.25 89 ILE A C 1
ATOM 730 O O . ILE A 1 89 ? -17.417 9.918 15.911 1.00 87.25 89 ILE A O 1
ATOM 734 N N . ARG A 1 90 ? -18.931 9.863 14.258 1.00 88.50 90 ARG A N 1
ATOM 735 C CA . ARG A 1 90 ? -20.067 10.127 15.143 1.00 88.50 90 ARG A CA 1
ATOM 736 C C . ARG A 1 90 ? -20.300 9.009 16.157 1.00 88.50 90 ARG A C 1
ATOM 738 O O . ARG A 1 90 ? -20.617 9.331 17.303 1.00 88.50 90 ARG A O 1
ATOM 745 N N . PHE A 1 91 ? -20.161 7.748 15.750 1.00 90.94 91 PHE A N 1
ATOM 746 C CA . PHE A 1 91 ? -20.604 6.598 16.543 1.00 90.94 91 PHE A CA 1
ATOM 747 C C . PHE A 1 91 ? -19.479 5.782 17.189 1.00 90.94 91 PHE A C 1
ATOM 749 O O . PHE A 1 91 ? -19.715 5.176 18.235 1.00 90.94 91 PHE A O 1
ATOM 756 N N . LEU A 1 92 ? -18.267 5.762 16.628 1.00 90.25 92 LEU A N 1
ATOM 757 C CA . LEU A 1 92 ? -17.171 4.970 17.187 1.00 90.25 92 LEU A CA 1
ATOM 758 C C . LEU A 1 92 ? -16.475 5.695 18.348 1.00 90.25 92 LEU A C 1
ATOM 760 O O . LEU A 1 92 ? -16.363 6.925 18.330 1.00 90.25 92 LEU A O 1
ATOM 764 N N . PRO A 1 93 ? -15.959 4.960 19.351 1.00 95.06 93 PRO A N 1
ATOM 765 C CA . PRO A 1 93 ? -15.093 5.523 20.383 1.00 95.06 93 PRO A CA 1
ATOM 766 C C . PRO A 1 93 ? -13.803 6.103 19.795 1.00 95.06 93 PRO A C 1
ATOM 768 O O . PRO A 1 93 ? -13.247 5.563 18.843 1.00 95.06 93 PRO A O 1
ATOM 771 N N . ASP A 1 94 ? -13.265 7.160 20.409 1.00 93.31 94 ASP A N 1
ATOM 772 C CA . ASP A 1 94 ? -12.045 7.819 19.913 1.00 93.31 94 ASP A CA 1
ATOM 773 C C . ASP A 1 94 ? -10.833 6.876 19.830 1.00 93.31 94 ASP A C 1
ATOM 775 O O . ASP A 1 94 ? -10.080 6.914 18.864 1.00 93.31 94 ASP A O 1
ATOM 779 N N . ARG A 1 95 ? -10.700 5.953 20.791 1.00 92.94 95 ARG A N 1
ATOM 780 C CA . ARG A 1 95 ? -9.656 4.918 20.772 1.00 92.94 95 ARG A CA 1
ATOM 781 C C . ARG A 1 95 ? -9.782 3.983 19.567 1.00 92.94 95 ARG A C 1
ATOM 783 O O . ARG A 1 95 ? -8.771 3.596 19.000 1.00 92.94 95 ARG A O 1
ATOM 790 N N . THR A 1 96 ? -11.005 3.636 19.172 1.00 91.25 96 THR A N 1
ATOM 791 C CA . THR A 1 96 ? -11.245 2.814 17.980 1.00 91.25 96 THR A CA 1
ATOM 792 C C . THR A 1 96 ? -10.846 3.576 16.721 1.00 91.25 96 THR A C 1
ATOM 794 O O . THR A 1 96 ? -10.161 3.012 15.879 1.00 91.25 96 THR A O 1
ATOM 797 N N . LEU A 1 97 ? -11.192 4.865 16.625 1.00 90.62 97 LEU A N 1
ATOM 798 C CA . LEU A 1 97 ? -10.762 5.719 15.509 1.00 90.62 97 LEU A CA 1
ATOM 799 C C . LEU A 1 97 ? -9.233 5.826 15.435 1.00 90.62 97 LEU A C 1
ATOM 801 O O . LEU A 1 97 ? -8.672 5.755 14.347 1.00 90.62 97 LEU A O 1
ATOM 805 N N . MET A 1 98 ? -8.560 5.919 16.586 1.00 93.31 98 MET A N 1
ATOM 806 C CA . MET A 1 98 ? -7.099 5.903 16.652 1.00 93.31 98 MET A CA 1
ATOM 807 C C . MET A 1 98 ? -6.528 4.598 16.079 1.00 93.31 98 MET A C 1
ATOM 809 O O . MET A 1 98 ? -5.709 4.651 15.169 1.00 93.31 98 MET A O 1
ATOM 813 N N . THR A 1 99 ? -7.011 3.434 16.518 1.00 89.31 99 THR A N 1
ATOM 814 C CA . THR A 1 99 ? -6.558 2.137 15.981 1.00 89.31 99 THR A CA 1
ATOM 815 C C . THR A 1 99 ? -6.835 1.995 14.484 1.00 89.31 99 THR A C 1
ATOM 817 O O . THR A 1 99 ? -5.991 1.508 13.741 1.00 89.31 99 THR A O 1
ATOM 820 N N . MET A 1 100 ? -7.991 2.461 14.005 1.00 85.00 100 MET A N 1
ATOM 821 C CA . MET A 1 100 ? -8.272 2.470 12.567 1.00 85.00 100 MET A CA 1
ATOM 822 C C . MET A 1 100 ? -7.290 3.365 11.815 1.00 85.00 100 MET A C 1
ATOM 824 O O . MET A 1 100 ? -6.783 2.973 10.771 1.00 85.00 100 MET A O 1
ATOM 828 N N . SER A 1 101 ? -6.965 4.538 12.360 1.00 88.88 101 SER A N 1
ATOM 829 C CA . SER A 1 101 ? -5.993 5.430 11.733 1.00 88.88 101 SER A CA 1
ATOM 830 C C . SER A 1 101 ? -4.593 4.808 11.652 1.00 88.88 101 SER A C 1
ATOM 832 O O . SER A 1 101 ? -3.859 5.096 10.718 1.00 88.88 101 SER A O 1
ATOM 834 N N . GLU A 1 102 ? -4.195 3.962 12.607 1.00 89.50 102 GLU A N 1
ATOM 835 C CA . GLU A 1 102 ? -2.924 3.216 12.553 1.00 89.50 102 GLU A CA 1
ATOM 836 C C . GLU A 1 102 ? -2.943 2.176 11.423 1.00 89.50 102 GLU A C 1
ATOM 838 O O . GLU A 1 102 ? -1.961 2.036 10.700 1.00 89.50 102 GLU A O 1
ATOM 843 N N . ALA A 1 103 ? -4.079 1.505 11.207 1.00 84.31 103 ALA A N 1
ATOM 844 C CA . ALA A 1 103 ? -4.242 0.578 10.088 1.00 84.31 103 ALA A CA 1
ATOM 845 C C . ALA A 1 103 ? -4.163 1.292 8.726 1.00 84.31 103 ALA A C 1
ATOM 847 O O . ALA A 1 103 ? -3.441 0.835 7.843 1.00 84.31 103 ALA A O 1
ATOM 848 N N . PHE A 1 104 ? -4.837 2.437 8.572 1.00 84.44 104 PHE A N 1
ATOM 849 C CA . PHE A 1 104 ? -4.761 3.238 7.343 1.00 84.44 104 PHE A CA 1
ATOM 850 C C . PHE A 1 104 ? -3.370 3.839 7.107 1.00 84.44 104 PHE A C 1
ATOM 852 O O . PHE A 1 104 ? -2.952 3.984 5.963 1.00 84.44 104 PHE A O 1
ATOM 859 N N . GLU A 1 105 ? -2.631 4.179 8.163 1.00 90.44 105 GLU A N 1
ATOM 860 C CA . GLU A 1 105 ? -1.235 4.606 8.025 1.00 90.44 105 GLU A CA 1
ATOM 861 C C . GLU A 1 105 ? -0.350 3.466 7.514 1.00 90.44 105 GLU A C 1
ATOM 863 O O . GLU A 1 105 ? 0.428 3.669 6.584 1.00 90.44 105 GLU A O 1
ATOM 868 N N . LEU A 1 106 ? -0.483 2.271 8.097 1.00 86.81 106 LEU A N 1
ATOM 869 C CA . LEU A 1 106 ? 0.266 1.092 7.666 1.00 86.81 106 LEU A CA 1
ATOM 870 C C . LEU A 1 106 ? -0.033 0.750 6.203 1.00 86.81 106 LEU A C 1
ATOM 872 O O . LEU A 1 106 ? 0.880 0.429 5.443 1.00 86.81 106 LEU A O 1
ATOM 876 N N . GLN A 1 107 ? -1.300 0.856 5.809 1.00 83.69 107 GLN A N 1
ATOM 877 C CA . GLN A 1 107 ? -1.722 0.682 4.428 1.00 83.69 107 GLN A CA 1
ATOM 878 C C . GLN A 1 107 ? -1.071 1.719 3.506 1.00 83.69 107 GLN A C 1
ATOM 880 O O . GLN A 1 107 ? -0.480 1.329 2.505 1.00 83.69 107 GLN A O 1
ATOM 885 N N . ALA A 1 108 ? -1.114 3.008 3.860 1.00 87.19 108 ALA A N 1
ATOM 886 C CA . ALA A 1 108 ? -0.521 4.072 3.048 1.00 87.19 108 ALA A CA 1
ATOM 887 C C . ALA A 1 108 ? 0.986 3.870 2.847 1.00 87.19 108 ALA A C 1
ATOM 889 O O . ALA A 1 108 ? 1.471 3.970 1.727 1.00 87.19 108 ALA A O 1
ATOM 890 N N . ILE A 1 109 ? 1.716 3.533 3.916 1.00 91.38 109 ILE A N 1
ATOM 891 C CA . ILE A 1 109 ? 3.158 3.252 3.841 1.00 91.38 109 ILE A CA 1
ATOM 892 C C . ILE A 1 109 ? 3.431 2.044 2.938 1.00 91.38 109 ILE A C 1
ATOM 894 O O . ILE A 1 109 ? 4.359 2.076 2.137 1.00 91.38 109 ILE A O 1
ATOM 898 N N . SER A 1 110 ? 2.626 0.985 3.057 1.00 87.81 110 SER A N 1
ATOM 899 C CA . SER A 1 110 ? 2.782 -0.208 2.214 1.00 87.81 110 SER A CA 1
ATOM 900 C C . SER A 1 110 ? 2.526 0.122 0.743 1.00 87.81 110 SER A C 1
ATOM 902 O O . SER A 1 110 ? 3.298 -0.282 -0.117 1.00 87.81 110 SER A O 1
ATOM 904 N N . LEU A 1 111 ? 1.487 0.912 0.464 1.00 87.50 111 LEU A N 1
ATOM 905 C CA . LEU A 1 111 ? 1.114 1.306 -0.889 1.00 87.50 111 LEU A CA 1
ATOM 906 C C . LEU A 1 111 ? 2.162 2.213 -1.540 1.00 87.50 111 LEU A C 1
ATOM 908 O O . LEU A 1 111 ? 2.522 1.986 -2.688 1.00 87.50 111 LEU A O 1
ATOM 912 N N . GLU A 1 112 ? 2.681 3.205 -0.813 1.00 92.44 112 GLU A N 1
ATOM 913 C CA . GLU A 1 112 ? 3.790 4.049 -1.282 1.00 92.44 112 GLU A CA 1
ATOM 914 C C . GLU A 1 112 ? 5.008 3.205 -1.657 1.00 92.44 112 GLU A C 1
ATOM 916 O O . GLU A 1 112 ? 5.609 3.403 -2.710 1.00 92.44 112 GLU A O 1
ATOM 921 N N . PHE A 1 113 ? 5.327 2.215 -0.828 1.00 94.62 113 PHE A N 1
ATOM 922 C CA . PHE A 1 113 ? 6.444 1.327 -1.088 1.00 94.62 113 PHE A CA 1
ATOM 923 C C . PHE A 1 113 ? 6.215 0.439 -2.320 1.00 94.62 113 PHE A C 1
ATOM 925 O O . PHE A 1 113 ? 7.110 0.293 -3.153 1.00 94.62 113 PHE A O 1
ATOM 932 N N . ASP A 1 114 ? 5.007 -0.101 -2.493 1.00 92.44 114 ASP A N 1
ATOM 933 C CA . ASP A 1 114 ? 4.643 -0.864 -3.691 1.00 92.44 114 ASP A CA 1
ATOM 934 C C . ASP A 1 114 ? 4.679 0.016 -4.956 1.00 92.44 114 ASP A C 1
ATOM 936 O O . ASP A 1 114 ? 5.090 -0.442 -6.024 1.00 92.44 114 ASP A O 1
ATOM 940 N N . MET A 1 115 ? 4.308 1.298 -4.850 1.00 93.94 115 MET A N 1
ATOM 941 C CA . MET A 1 115 ? 4.425 2.269 -5.944 1.00 93.94 115 MET A CA 1
ATOM 942 C C . MET A 1 115 ? 5.890 2.518 -6.330 1.00 93.94 115 MET A C 1
ATOM 944 O O . MET A 1 115 ? 6.211 2.537 -7.521 1.00 93.94 115 MET A O 1
ATOM 948 N N . ASP A 1 116 ? 6.785 2.659 -5.350 1.00 96.75 116 ASP A N 1
ATOM 949 C CA . ASP A 1 116 ? 8.223 2.821 -5.592 1.00 96.75 116 ASP A CA 1
ATOM 950 C C . ASP A 1 116 ? 8.837 1.563 -6.221 1.00 96.75 116 ASP A C 1
ATOM 952 O O . ASP A 1 116 ? 9.626 1.655 -7.167 1.00 96.75 116 ASP A O 1
ATOM 956 N N . MET A 1 117 ? 8.442 0.377 -5.749 1.00 97.06 117 MET A N 1
ATOM 957 C CA . MET A 1 117 ? 8.856 -0.897 -6.339 1.00 97.06 117 MET A CA 1
ATOM 958 C C . MET A 1 117 ? 8.365 -1.039 -7.785 1.00 97.06 117 MET A C 1
ATOM 960 O O . MET A 1 117 ? 9.146 -1.425 -8.653 1.00 97.06 117 MET A O 1
ATOM 964 N N . ALA A 1 118 ? 7.112 -0.682 -8.076 1.00 95.88 118 ALA A N 1
ATOM 965 C CA . ALA A 1 118 ? 6.569 -0.709 -9.434 1.00 95.88 118 ALA A CA 1
ATOM 966 C C . ALA A 1 118 ? 7.311 0.256 -10.372 1.00 95.88 118 ALA A C 1
ATOM 968 O O . ALA A 1 118 ? 7.646 -0.101 -11.503 1.00 95.88 118 ALA A O 1
ATOM 969 N N . ALA A 1 119 ? 7.640 1.461 -9.896 1.00 96.75 119 ALA A N 1
ATOM 970 C CA . ALA A 1 119 ? 8.456 2.411 -10.648 1.00 96.75 119 ALA A CA 1
ATOM 971 C C . ALA A 1 119 ? 9.873 1.877 -10.915 1.00 96.75 119 ALA A C 1
ATOM 973 O O . ALA A 1 119 ? 10.394 2.041 -12.022 1.00 96.75 119 ALA A O 1
ATOM 974 N N . ASN A 1 120 ? 10.484 1.202 -9.937 1.00 97.50 120 ASN A N 1
ATOM 975 C CA . ASN A 1 120 ? 11.771 0.535 -10.111 1.00 97.50 120 ASN A CA 1
ATOM 976 C C . ASN A 1 120 ? 11.687 -0.601 -11.146 1.00 97.50 120 ASN A C 1
ATOM 978 O O . ASN A 1 120 ? 12.505 -0.645 -12.065 1.00 97.50 120 ASN A O 1
ATOM 982 N N . MET A 1 121 ? 10.660 -1.453 -11.064 1.00 97.38 121 MET A N 1
ATOM 983 C CA . MET A 1 121 ? 10.408 -2.525 -12.034 1.00 97.38 121 MET A CA 1
ATOM 984 C C . MET A 1 121 ? 10.260 -1.980 -13.457 1.00 97.38 121 MET A C 1
ATOM 986 O O . MET A 1 121 ? 10.918 -2.485 -14.368 1.00 97.38 121 MET A O 1
ATOM 990 N N . ALA A 1 122 ? 9.485 -0.908 -13.640 1.00 96.62 122 ALA A N 1
ATOM 991 C CA . ALA A 1 122 ? 9.303 -0.262 -14.939 1.00 96.62 122 ALA A CA 1
ATOM 992 C C . ALA A 1 122 ? 10.624 0.312 -15.485 1.00 96.62 122 ALA A C 1
ATOM 994 O O . ALA A 1 122 ? 10.964 0.132 -16.658 1.00 96.62 122 ALA A O 1
ATOM 995 N N . ALA A 1 123 ? 11.419 0.967 -14.632 1.00 96.38 123 ALA A N 1
ATOM 996 C CA . ALA A 1 123 ? 12.715 1.528 -15.016 1.00 96.38 123 ALA A CA 1
ATOM 997 C C . ALA A 1 123 ? 13.746 0.444 -15.382 1.00 96.38 123 ALA A C 1
ATOM 999 O O . ALA A 1 123 ? 14.541 0.625 -16.310 1.00 96.38 123 ALA A O 1
ATOM 1000 N N . SER A 1 124 ? 13.721 -0.685 -14.674 1.00 95.12 124 SER A N 1
ATOM 1001 C CA . SER A 1 124 ? 14.626 -1.821 -14.871 1.00 95.12 124 SER A CA 1
ATOM 1002 C C . SER A 1 124 ? 14.118 -2.857 -15.877 1.00 95.12 124 SER A C 1
ATOM 1004 O O . SER A 1 124 ? 14.868 -3.778 -16.199 1.00 95.12 124 SER A O 1
ATOM 1006 N N . LYS A 1 125 ? 12.906 -2.679 -16.425 1.00 94.31 125 LYS A N 1
ATOM 1007 C CA . LYS A 1 125 ? 12.242 -3.597 -17.371 1.00 94.31 125 LYS A CA 1
ATOM 1008 C C . LYS A 1 125 ? 12.098 -5.012 -16.809 1.00 94.31 125 LYS A C 1
ATOM 1010 O O . LYS A 1 125 ? 12.474 -5.997 -17.445 1.00 94.31 125 LYS A O 1
ATOM 1015 N N . VAL A 1 126 ? 11.626 -5.082 -15.570 1.00 92.56 126 VAL A N 1
ATOM 1016 C CA . VAL A 1 126 ? 11.320 -6.337 -14.887 1.00 92.56 126 VAL A CA 1
ATOM 1017 C C . VAL A 1 126 ? 9.890 -6.738 -15.228 1.00 92.56 126 VAL A C 1
ATOM 1019 O O . VAL A 1 126 ? 8.943 -6.170 -14.691 1.00 92.56 126 VAL A O 1
ATOM 1022 N N . ASP A 1 127 ? 9.754 -7.736 -16.099 1.00 84.81 127 ASP A N 1
ATOM 1023 C CA . ASP A 1 127 ? 8.450 -8.197 -16.592 1.00 84.81 127 ASP A CA 1
ATOM 1024 C C . ASP A 1 127 ? 7.924 -9.438 -15.849 1.00 84.81 127 ASP A C 1
ATOM 1026 O O . ASP A 1 127 ? 6.736 -9.739 -15.928 1.00 84.81 127 ASP A O 1
ATOM 1030 N N . GLU A 1 128 ? 8.785 -10.161 -15.123 1.00 91.19 128 GLU A N 1
ATOM 1031 C CA . GLU A 1 128 ? 8.441 -11.343 -14.323 1.00 91.19 128 GLU A CA 1
ATOM 1032 C C . GLU A 1 128 ? 9.178 -11.310 -12.987 1.00 91.19 128 GLU A C 1
ATOM 1034 O O . GLU A 1 128 ? 10.366 -11.003 -12.945 1.00 91.19 128 GLU A O 1
ATOM 1039 N N . LEU A 1 129 ? 8.489 -11.656 -11.898 1.00 94.69 129 LEU A N 1
ATOM 1040 C CA . LEU A 1 129 ? 9.084 -11.726 -10.566 1.00 94.69 129 LEU A CA 1
ATOM 1041 C C . LEU A 1 129 ? 9.300 -13.174 -10.110 1.00 94.69 129 LEU A C 1
ATOM 1043 O O . LEU A 1 129 ? 8.388 -14.006 -10.111 1.00 94.69 129 LEU A O 1
ATOM 1047 N N . ASP A 1 130 ? 10.488 -13.439 -9.582 1.00 94.94 130 ASP A N 1
ATOM 1048 C CA . ASP A 1 130 ? 10.754 -14.536 -8.658 1.00 94.94 130 ASP A CA 1
ATOM 1049 C C . ASP A 1 130 ? 11.198 -13.982 -7.291 1.00 94.94 130 ASP A C 1
ATOM 1051 O O . ASP A 1 130 ? 11.159 -12.776 -7.050 1.00 94.94 130 ASP A O 1
ATOM 1055 N N . MET A 1 131 ? 11.560 -14.858 -6.348 1.00 95.19 131 MET A N 1
ATOM 1056 C CA . MET A 1 131 ? 11.976 -14.401 -5.016 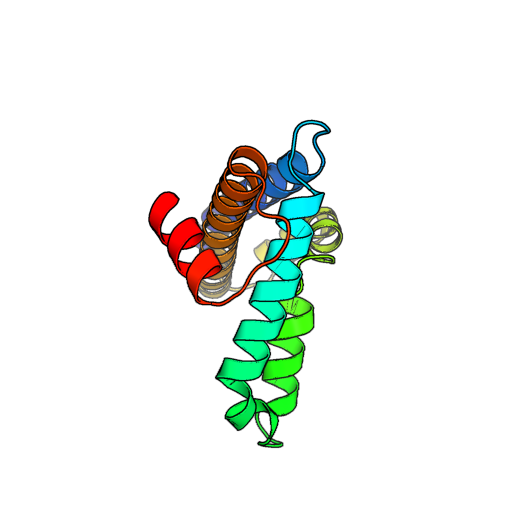1.00 95.19 131 MET A CA 1
ATOM 1057 C C . MET A 1 131 ? 13.288 -13.611 -5.034 1.00 95.19 131 MET A C 1
ATOM 1059 O O . MET A 1 131 ? 13.445 -12.728 -4.193 1.00 95.19 131 MET A O 1
ATOM 1063 N N . GLU A 1 132 ? 14.225 -13.937 -5.925 1.00 96.06 132 GLU A N 1
ATOM 1064 C CA . GLU A 1 132 ? 15.523 -13.260 -5.998 1.00 96.06 132 GLU A CA 1
ATOM 1065 C C . GLU A 1 132 ? 15.323 -11.838 -6.515 1.00 96.06 132 GLU A C 1
ATOM 1067 O O . GLU A 1 132 ? 15.661 -10.876 -5.823 1.00 96.06 132 GLU A O 1
ATOM 1072 N N . LEU A 1 133 ? 14.638 -11.707 -7.651 1.00 95.75 133 LEU A N 1
ATOM 1073 C CA . LEU A 1 133 ? 14.378 -10.418 -8.270 1.00 95.75 133 LEU A CA 1
ATOM 1074 C C . LEU A 1 133 ? 13.455 -9.543 -7.420 1.00 95.75 133 LEU A C 1
ATOM 1076 O O . LEU A 1 133 ? 13.712 -8.351 -7.269 1.00 95.75 133 LEU A O 1
ATOM 1080 N N . TYR A 1 134 ? 12.429 -10.124 -6.789 1.00 95.69 134 TYR A N 1
ATOM 1081 C CA . TYR A 1 134 ? 11.604 -9.393 -5.828 1.00 95.69 134 TYR A CA 1
ATOM 1082 C C . TYR A 1 134 ? 12.440 -8.826 -4.679 1.00 95.69 134 TYR A C 1
ATOM 1084 O O . TYR A 1 134 ? 12.257 -7.672 -4.296 1.00 95.69 134 TYR A O 1
ATOM 1092 N N . CYS A 1 135 ? 13.360 -9.615 -4.113 1.00 95.88 135 CYS A N 1
ATOM 1093 C CA . CYS A 1 135 ? 14.232 -9.139 -3.044 1.00 95.88 135 CYS A CA 1
ATOM 1094 C C . CYS A 1 135 ? 15.169 -8.019 -3.510 1.00 95.88 135 CYS A C 1
ATOM 1096 O O . CYS A 1 135 ? 15.453 -7.116 -2.723 1.00 95.88 135 CYS A O 1
ATOM 1098 N N . ASP A 1 136 ? 15.645 -8.064 -4.749 1.00 96.44 136 ASP A N 1
ATOM 1099 C CA . ASP A 1 136 ? 16.509 -7.022 -5.303 1.00 96.44 136 ASP A CA 1
ATOM 1100 C C . ASP A 1 136 ? 15.749 -5.715 -5.544 1.00 96.44 136 ASP A C 1
ATOM 1102 O O . ASP A 1 136 ? 16.205 -4.667 -5.083 1.00 96.44 136 ASP A O 1
ATOM 1106 N N . VAL A 1 137 ? 14.554 -5.779 -6.144 1.00 96.94 137 VAL A N 1
ATOM 1107 C CA . VAL A 1 137 ? 13.652 -4.620 -6.288 1.00 96.94 137 VAL A CA 1
ATOM 1108 C C . VAL A 1 137 ? 13.305 -4.046 -4.913 1.00 96.94 137 VAL A C 1
ATOM 1110 O O . VAL A 1 137 ? 13.452 -2.848 -4.687 1.00 96.94 137 VAL A O 1
ATOM 1113 N N . TYR A 1 138 ? 12.924 -4.898 -3.956 1.00 95.56 138 TYR A N 1
ATOM 1114 C CA . TYR A 1 138 ? 12.575 -4.477 -2.597 1.00 95.56 138 TYR A CA 1
ATOM 1115 C C . TYR A 1 138 ? 13.726 -3.703 -1.937 1.00 95.56 138 TYR A C 1
ATOM 1117 O O . TYR A 1 138 ? 13.519 -2.633 -1.366 1.00 95.56 138 TYR A O 1
ATOM 1125 N N . ARG A 1 139 ? 14.962 -4.216 -2.020 1.00 96.50 139 ARG A N 1
ATOM 1126 C CA . ARG A 1 139 ? 16.140 -3.553 -1.433 1.00 96.50 139 ARG A CA 1
ATOM 1127 C C . ARG A 1 139 ? 16.510 -2.257 -2.140 1.00 96.50 139 ARG A C 1
ATOM 1129 O O . ARG A 1 139 ? 17.057 -1.378 -1.489 1.00 96.50 139 ARG A O 1
ATOM 1136 N N . ALA A 1 140 ? 16.247 -2.143 -3.439 1.00 95.75 140 ALA A N 1
ATOM 1137 C CA . ALA A 1 140 ? 16.508 -0.917 -4.186 1.00 95.75 140 ALA A CA 1
ATOM 1138 C C . ALA A 1 140 ? 15.592 0.245 -3.758 1.00 95.75 140 ALA A C 1
ATOM 1140 O O . ALA A 1 140 ? 15.949 1.401 -3.980 1.00 95.75 140 ALA A O 1
ATOM 1141 N N . CYS A 1 141 ? 14.448 -0.065 -3.139 1.00 95.31 141 CYS A N 1
ATOM 1142 C CA . CYS A 1 141 ? 13.456 0.904 -2.671 1.00 95.31 141 CYS A CA 1
ATOM 1143 C C . CYS A 1 141 ? 13.463 1.118 -1.143 1.00 95.31 141 CYS A C 1
ATOM 1145 O O . CYS A 1 141 ? 12.786 2.026 -0.671 1.00 95.31 141 CYS A O 1
ATOM 1147 N N . SER A 1 142 ? 14.193 0.290 -0.378 1.00 84.19 142 SER A N 1
ATOM 1148 C CA . SER A 1 142 ? 14.253 0.317 1.102 1.00 84.19 142 SER A CA 1
ATOM 1149 C C . SER A 1 142 ? 15.237 1.328 1.684 1.00 84.19 142 SER A C 1
ATOM 1151 O O . SER A 1 142 ? 16.291 1.571 1.057 1.00 84.19 142 SER A O 1
#

pLDDT: mean 86.51, std 10.69, range [49.31, 97.5]

Radius of gyration: 17.01 Å; chains: 1; bounding box: 38×42×41 Å

Foldseek 3Di:
DDLVLLVLLVVLLVLLLVLLVVLVDPPQLVLLLLQLLVVVLVVVCVVCVVLCPDPVNVVVNCCCSCPVSNPPCSSVVSVCCVVCSVVCVVPPDSVVSNVVSVSSNVVSVVSVLSSQLSVLCVVVVPPDDDPVVSVVSSVVSD

Sequence (142 aa):
MNRPGAGRLEGMLARNHELAERILQTDFPLSEFEHLQIWQQARIARSFDDMMQQPGYRPAVVFFLEEIYGGLDFRERDQDMSKVMPVMIRFLPDRTLMTMSEAFELQAISLEFDMDMAANMAASKVDELDMELYCDVYRACS